Protein AF-A0AAV0WS89-F1 (afdb_monomer)

Structure (mmCIF, N/CA/C/O backbone):
data_AF-A0AAV0WS89-F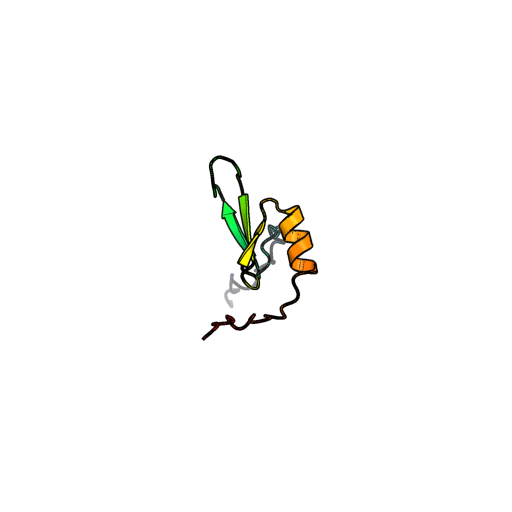1
#
_entry.id   AF-A0AAV0WS89-F1
#
loop_
_atom_site.group_PDB
_atom_site.id
_ato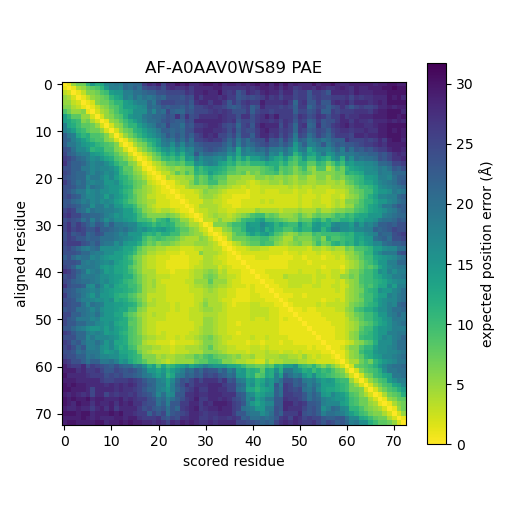m_site.type_symbol
_atom_site.label_atom_id
_atom_site.label_alt_id
_atom_site.label_comp_id
_atom_site.label_asym_id
_atom_site.label_entity_id
_atom_site.label_seq_id
_atom_site.pdbx_PDB_ins_code
_atom_site.Cartn_x
_atom_site.Cartn_y
_atom_site.Cartn_z
_atom_site.occupancy
_atom_site.B_iso_or_equiv
_atom_site.auth_seq_id
_atom_site.auth_comp_id
_atom_site.auth_asym_id
_atom_site.auth_atom_id
_atom_site.pdbx_PDB_model_num
ATOM 1 N N . MET A 1 1 ? 16.401 -34.108 39.065 1.00 53.03 1 MET A N 1
ATOM 2 C CA . MET A 1 1 ? 16.949 -33.110 38.116 1.00 53.03 1 MET A CA 1
ATOM 3 C C . MET A 1 1 ? 15.799 -32.506 37.316 1.00 53.03 1 MET A C 1
ATOM 5 O O . MET A 1 1 ? 15.228 -33.225 36.501 1.00 53.03 1 MET A O 1
ATOM 9 N N . PRO A 1 2 ? 15.378 -31.254 37.564 1.00 62.72 2 PRO A N 1
ATOM 10 C CA . PRO A 1 2 ? 14.304 -30.644 36.783 1.00 62.72 2 PRO A CA 1
ATOM 11 C C . PRO A 1 2 ? 14.770 -30.397 35.338 1.00 62.72 2 PRO A C 1
ATOM 13 O O . PRO A 1 2 ? 15.775 -29.726 35.100 1.00 62.72 2 PRO A O 1
ATOM 16 N N . LYS A 1 3 ? 14.052 -30.976 34.365 1.00 68.56 3 LYS A N 1
ATOM 17 C CA . LYS A 1 3 ? 14.310 -30.808 32.927 1.00 68.56 3 LYS A CA 1
ATOM 18 C C . LYS A 1 3 ? 14.050 -29.350 32.540 1.00 68.56 3 LYS A C 1
ATOM 20 O O . LYS A 1 3 ? 12.930 -28.861 32.654 1.00 68.56 3 LYS A O 1
ATOM 25 N N . LYS A 1 4 ? 15.092 -28.647 32.092 1.00 68.94 4 LYS A N 1
ATOM 26 C CA . LYS A 1 4 ? 15.010 -27.250 31.646 1.00 68.94 4 LYS A CA 1
ATOM 27 C C . LYS A 1 4 ? 14.120 -27.180 30.399 1.00 68.94 4 LYS A C 1
ATOM 29 O O . LYS A 1 4 ? 14.405 -27.845 29.408 1.00 68.94 4 LYS A O 1
ATOM 34 N N . ASN A 1 5 ? 13.030 -26.418 30.468 1.00 70.56 5 ASN A N 1
ATOM 35 C CA . ASN A 1 5 ? 12.039 -26.329 29.398 1.00 70.56 5 ASN A CA 1
ATOM 36 C C . ASN A 1 5 ? 12.654 -25.667 28.138 1.00 70.56 5 ASN A C 1
ATOM 38 O O . ASN A 1 5 ? 13.059 -24.508 28.223 1.00 70.56 5 ASN A O 1
ATOM 42 N N . PRO A 1 6 ? 12.736 -26.344 26.977 1.00 67.88 6 PRO A N 1
ATOM 43 C CA . PRO A 1 6 ? 13.418 -25.825 25.784 1.00 67.88 6 PRO A CA 1
ATOM 44 C C . PRO A 1 6 ? 12.755 -24.581 25.165 1.00 67.88 6 PRO A C 1
ATOM 46 O O . PRO A 1 6 ? 13.394 -23.870 24.390 1.00 67.88 6 PRO A O 1
ATOM 49 N N . PHE A 1 7 ? 11.511 -24.260 25.537 1.00 63.97 7 PHE A N 1
ATOM 50 C CA . PHE A 1 7 ? 10.787 -23.088 25.030 1.00 63.97 7 PHE A CA 1
ATOM 51 C C . PHE A 1 7 ? 11.205 -21.750 25.673 1.00 63.97 7 PHE A C 1
ATOM 53 O O . PHE A 1 7 ? 10.792 -20.692 25.203 1.00 63.97 7 PHE A O 1
ATOM 60 N N . VAL A 1 8 ? 12.051 -21.754 26.713 1.00 62.16 8 VAL A N 1
ATOM 61 C CA . VAL A 1 8 ? 12.432 -20.527 27.452 1.00 62.16 8 VAL A CA 1
ATOM 62 C C . VAL A 1 8 ? 13.554 -19.713 26.802 1.00 62.16 8 VAL A C 1
ATOM 64 O O . VAL A 1 8 ? 13.946 -18.680 27.334 1.00 62.16 8 VAL A O 1
ATOM 67 N N . ASN A 1 9 ? 14.082 -20.145 25.654 1.00 58.22 9 ASN A N 1
ATOM 68 C CA . ASN A 1 9 ? 15.153 -19.430 24.956 1.00 58.22 9 ASN A CA 1
ATOM 69 C C . ASN A 1 9 ? 14.748 -19.013 23.539 1.00 58.22 9 ASN A C 1
ATOM 71 O O . ASN A 1 9 ? 15.510 -19.151 22.581 1.00 58.22 9 ASN A O 1
ATOM 75 N N . CYS A 1 10 ? 13.544 -18.458 23.399 1.00 58.56 10 CYS A N 1
ATOM 76 C CA . CYS A 1 10 ? 13.197 -17.650 22.237 1.00 58.56 10 CYS A CA 1
ATOM 77 C C . CYS A 1 10 ? 13.966 -16.324 22.305 1.00 58.56 10 CYS A C 1
ATOM 79 O O . CYS A 1 10 ? 13.384 -15.268 22.543 1.00 58.56 10 CYS A O 1
ATOM 81 N N . LYS A 1 11 ? 15.288 -16.357 22.064 1.00 60.09 11 LYS A N 1
ATOM 82 C CA . LYS A 1 11 ? 16.006 -15.152 21.635 1.00 60.09 11 LYS A CA 1
ATOM 83 C C . LYS A 1 11 ? 15.276 -14.689 20.389 1.00 60.09 11 LYS A C 1
ATOM 85 O O . LYS A 1 11 ? 15.342 -15.354 19.354 1.00 60.09 11 LYS A O 1
ATOM 90 N N . SER A 1 12 ? 14.524 -13.602 20.505 1.00 61.84 12 SER A N 1
ATOM 91 C CA . SER A 1 12 ? 13.850 -12.952 19.394 1.00 61.84 12 SER A CA 1
ATOM 92 C C . SER A 1 12 ? 14.919 -12.595 18.368 1.00 61.84 12 SER A C 1
ATOM 94 O O . SER A 1 12 ? 15.552 -11.542 18.452 1.00 61.84 12 SER A O 1
ATOM 96 N N . ARG A 1 13 ? 15.187 -13.507 17.423 1.00 62.19 13 ARG A N 1
ATOM 97 C CA . ARG A 1 13 ? 15.998 -13.224 16.243 1.00 62.19 13 ARG A CA 1
ATOM 98 C C . ARG A 1 13 ? 15.375 -11.959 15.677 1.00 62.19 13 ARG A C 1
ATOM 100 O O . ARG A 1 13 ? 14.187 -11.989 15.350 1.00 62.19 13 ARG A O 1
ATOM 107 N N . LYS A 1 14 ? 16.126 -10.852 15.634 1.00 59.38 14 LYS A N 1
ATOM 108 C CA . LYS A 1 14 ? 15.712 -9.622 14.950 1.00 59.38 14 LYS A CA 1
ATOM 109 C C . LYS A 1 14 ? 15.540 -9.986 13.474 1.00 59.38 14 LYS A C 1
ATOM 111 O O . LYS A 1 14 ? 16.450 -9.818 12.670 1.00 59.38 14 LYS A O 1
ATOM 116 N N . ARG A 1 15 ? 14.400 -10.588 13.126 1.00 61.72 15 ARG A N 1
ATOM 117 C CA . ARG A 1 15 ? 14.003 -10.819 11.745 1.00 61.72 15 ARG A CA 1
ATOM 118 C C . ARG A 1 15 ? 13.892 -9.421 11.167 1.00 61.72 15 ARG A C 1
ATOM 120 O O . ARG A 1 15 ? 13.144 -8.609 11.714 1.00 61.72 15 ARG A O 1
ATOM 127 N N . LYS A 1 16 ? 14.672 -9.130 10.125 1.00 59.78 16 LYS A N 1
ATOM 128 C CA . LYS A 1 16 ? 14.494 -7.915 9.330 1.00 59.78 16 LYS A CA 1
ATOM 129 C C . LYS A 1 16 ? 13.024 -7.912 8.918 1.00 59.78 16 LYS A C 1
ATOM 131 O O . LYS A 1 16 ? 12.614 -8.750 8.118 1.00 59.78 16 LYS A O 1
ATOM 136 N N . ARG A 1 17 ? 12.204 -7.083 9.571 1.00 59.75 17 ARG A N 1
ATOM 137 C CA . ARG A 1 17 ? 10.789 -6.976 9.229 1.00 59.75 17 ARG A CA 1
ATOM 138 C C . ARG A 1 17 ? 10.771 -6.340 7.852 1.00 59.75 17 ARG A C 1
ATOM 140 O O . ARG A 1 17 ? 11.143 -5.179 7.707 1.00 59.75 17 ARG A O 1
ATOM 147 N N . LEU A 1 18 ? 10.412 -7.128 6.844 1.00 67.31 18 LEU A N 1
ATOM 148 C CA . LEU A 1 18 ? 10.027 -6.579 5.553 1.00 67.31 18 LEU A CA 1
ATOM 149 C C . LEU A 1 18 ? 8.943 -5.533 5.821 1.00 67.31 18 LEU A C 1
ATOM 151 O O . LEU A 1 18 ? 8.120 -5.724 6.721 1.00 67.31 18 LEU A O 1
ATOM 155 N N . PHE A 1 19 ? 8.983 -4.417 5.095 1.00 70.19 19 PHE A N 1
ATOM 156 C CA . PHE A 1 19 ? 7.973 -3.375 5.225 1.00 70.19 19 PHE A CA 1
ATOM 157 C C . PHE A 1 19 ? 6.594 -3.991 4.963 1.00 70.19 19 PHE A C 1
ATOM 159 O O . PHE A 1 19 ? 6.265 -4.357 3.838 1.00 70.19 19 PHE A O 1
ATOM 166 N N . CYS A 1 20 ? 5.841 -4.190 6.043 1.00 68.62 20 CYS A N 1
ATOM 167 C CA . CYS A 1 20 ? 4.522 -4.810 6.060 1.00 68.62 20 CYS A CA 1
ATOM 168 C C . CYS A 1 20 ? 3.651 -4.026 7.051 1.00 68.62 20 CYS A C 1
ATOM 170 O O . CYS A 1 20 ? 3.393 -4.481 8.170 1.00 68.62 20 CYS A O 1
ATOM 172 N N . PRO A 1 21 ? 3.303 -2.775 6.711 1.00 80.75 21 PRO A N 1
ATOM 173 C CA . PRO A 1 21 ? 2.422 -1.972 7.544 1.00 80.75 21 PRO A CA 1
ATOM 174 C C . PRO A 1 21 ? 1.035 -2.629 7.595 1.00 80.75 21 PRO A C 1
ATOM 176 O O . PRO A 1 21 ? 0.498 -3.048 6.573 1.00 80.75 21 PRO A O 1
ATOM 179 N N . SER A 1 22 ? 0.433 -2.697 8.787 1.00 82.56 22 SER A N 1
ATOM 180 C CA . SER A 1 22 ? -0.858 -3.379 9.015 1.00 82.56 22 SER A CA 1
ATOM 181 C C . SER A 1 22 ? -1.999 -2.834 8.140 1.00 82.56 22 SER A C 1
ATOM 183 O O . SER A 1 22 ? -2.922 -3.563 7.763 1.00 82.56 22 SER A O 1
ATOM 185 N N . THR A 1 23 ? -1.916 -1.553 7.781 1.00 85.62 23 THR A N 1
ATOM 186 C CA . THR A 1 23 ? -2.910 -0.812 6.996 1.00 85.62 23 THR A CA 1
ATOM 187 C C . THR A 1 23 ? -2.770 -0.990 5.486 1.00 85.62 23 THR A C 1
ATOM 189 O O . THR A 1 23 ? -3.646 -0.526 4.761 1.00 85.62 23 THR A O 1
ATOM 192 N N . MET A 1 24 ? -1.731 -1.677 4.999 1.00 89.50 24 MET A N 1
ATOM 193 C CA . MET A 1 24 ? -1.566 -1.977 3.576 1.00 89.50 24 MET A CA 1
ATOM 194 C C . MET A 1 24 ? -1.639 -3.480 3.319 1.00 89.50 24 MET A C 1
ATOM 196 O O . MET A 1 24 ? -1.273 -4.302 4.157 1.00 89.50 24 MET A O 1
ATOM 200 N N . VAL A 1 25 ? -2.090 -3.835 2.124 1.00 89.75 25 VAL A N 1
ATOM 201 C CA . VAL A 1 25 ? -1.947 -5.171 1.543 1.00 89.75 25 VAL A CA 1
ATOM 202 C C . VAL A 1 25 ? -0.979 -5.060 0.379 1.00 89.75 25 VAL A C 1
ATOM 204 O O . VAL A 1 25 ? -1.134 -4.175 -0.459 1.00 89.75 25 VAL A O 1
ATOM 207 N N . ARG A 1 26 ? 0.018 -5.943 0.330 1.00 91.19 26 ARG A N 1
ATOM 208 C CA . ARG A 1 26 ? 0.928 -6.071 -0.807 1.00 91.19 26 ARG A CA 1
ATOM 209 C C . ARG A 1 26 ? 0.462 -7.223 -1.688 1.00 91.19 26 ARG A C 1
ATOM 211 O O . ARG A 1 26 ? 0.268 -8.328 -1.191 1.00 91.19 26 ARG A O 1
ATOM 218 N N . TYR A 1 27 ? 0.338 -6.952 -2.976 1.00 88.50 27 TYR A N 1
ATOM 219 C CA . TYR A 1 27 ? 0.151 -7.933 -4.030 1.00 88.50 27 TYR A CA 1
ATOM 220 C C . TYR A 1 27 ? 1.432 -8.006 -4.848 1.00 88.50 27 TYR A C 1
ATOM 222 O O . TYR A 1 27 ? 1.872 -7.011 -5.428 1.00 88.50 27 TYR A O 1
ATOM 230 N N . ASP A 1 28 ? 2.032 -9.186 -4.873 1.00 86.94 28 ASP A N 1
ATOM 231 C CA . ASP A 1 28 ? 3.121 -9.494 -5.789 1.00 86.94 28 ASP A CA 1
ATOM 232 C C . ASP A 1 28 ? 2.533 -9.953 -7.130 1.00 86.94 28 ASP A C 1
ATOM 234 O O . ASP A 1 28 ? 1.498 -10.617 -7.160 1.00 86.94 28 ASP A O 1
ATOM 238 N N . ASN A 1 29 ? 3.184 -9.583 -8.235 1.00 82.75 29 ASN A N 1
ATOM 239 C CA . ASN A 1 29 ? 2.782 -9.918 -9.609 1.00 82.75 29 ASN A CA 1
ATOM 240 C C . ASN A 1 29 ? 1.377 -9.419 -9.989 1.00 82.75 29 ASN A C 1
ATOM 242 O O . ASN A 1 29 ? 0.620 -10.104 -10.673 1.00 82.75 29 ASN A O 1
ATOM 246 N N . ALA A 1 30 ? 1.015 -8.216 -9.538 1.00 75.44 30 ALA A N 1
ATOM 247 C CA . ALA A 1 30 ? -0.331 -7.677 -9.718 1.00 75.44 30 ALA A CA 1
ATOM 248 C C . ALA A 1 30 ? -0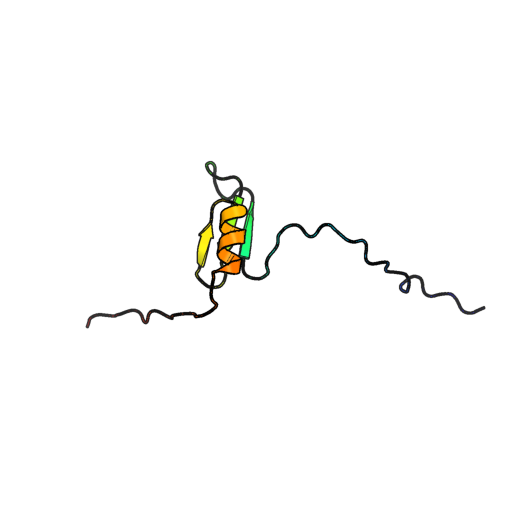.713 -7.406 -11.190 1.00 75.44 30 ALA A C 1
ATOM 250 O O . ALA A 1 30 ? -1.900 -7.331 -11.497 1.00 75.44 30 ALA A O 1
ATOM 251 N N . SER A 1 31 ? 0.257 -7.238 -12.100 1.00 69.81 31 SER A N 1
ATOM 252 C CA . SER A 1 31 ? 0.026 -7.147 -13.553 1.00 69.81 31 SER A CA 1
ATOM 253 C C . SER A 1 31 ? 1.335 -7.280 -14.345 1.00 69.81 31 SER A C 1
ATOM 255 O O . SER A 1 31 ? 2.414 -7.151 -13.773 1.00 69.81 31 SER A O 1
ATOM 257 N N . TYR A 1 32 ? 1.247 -7.432 -15.673 1.00 66.69 32 TYR A N 1
ATOM 258 C CA . TYR A 1 32 ? 2.407 -7.417 -16.581 1.00 66.69 32 TYR A CA 1
ATOM 259 C C . TYR A 1 32 ? 3.239 -6.123 -16.517 1.00 66.69 32 TYR A C 1
ATOM 261 O O . TYR A 1 32 ? 4.422 -6.146 -16.842 1.00 66.69 32 TYR A O 1
ATOM 269 N N . ALA A 1 33 ? 2.636 -5.000 -16.112 1.00 77.19 33 ALA A N 1
ATOM 270 C CA . ALA A 1 33 ? 3.297 -3.695 -16.086 1.00 77.19 33 ALA A CA 1
ATOM 271 C C . ALA A 1 33 ? 3.936 -3.355 -14.727 1.00 77.19 33 ALA A C 1
ATOM 273 O O . ALA A 1 33 ? 4.837 -2.521 -14.669 1.00 77.19 33 ALA A O 1
ATOM 274 N N . TYR A 1 34 ? 3.483 -3.981 -13.633 1.00 74.88 34 TYR A N 1
ATOM 275 C CA . TYR A 1 34 ? 3.934 -3.653 -12.279 1.00 74.88 34 TYR A CA 1
ATOM 276 C C . TYR A 1 34 ? 4.141 -4.908 -11.431 1.00 74.88 34 TYR A C 1
ATOM 278 O O . TY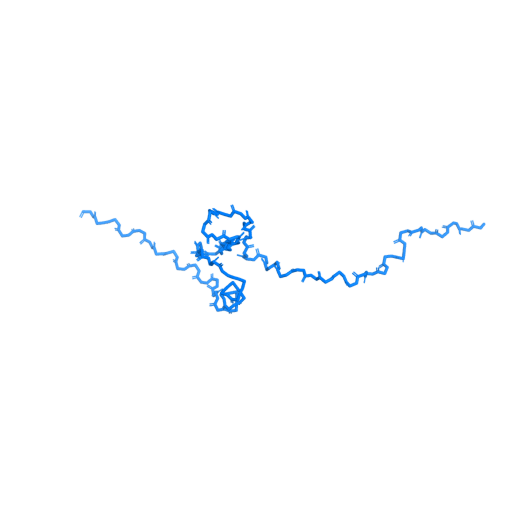R A 1 34 ? 3.199 -5.647 -11.139 1.00 74.88 34 TYR A O 1
ATOM 286 N N . ASN A 1 35 ? 5.376 -5.085 -10.958 1.00 81.00 35 ASN A N 1
ATOM 287 C CA . ASN A 1 35 ? 5.782 -6.241 -10.154 1.00 81.00 35 ASN A CA 1
ATOM 288 C C . ASN A 1 35 ? 5.142 -6.262 -8.759 1.00 81.00 35 ASN A C 1
ATOM 290 O O . ASN A 1 35 ? 4.936 -7.332 -8.190 1.00 81.00 35 ASN A O 1
ATOM 294 N N . THR A 1 36 ? 4.837 -5.093 -8.190 1.00 87.38 36 THR A N 1
ATOM 295 C CA . THR A 1 36 ? 4.257 -4.977 -6.847 1.00 87.38 36 THR A CA 1
ATOM 296 C C . THR A 1 36 ? 3.182 -3.911 -6.812 1.00 87.38 36 THR A C 1
ATOM 298 O O . THR A 1 36 ? 3.411 -2.788 -7.257 1.00 87.38 36 THR A O 1
ATOM 301 N N . LEU A 1 37 ? 2.043 -4.236 -6.213 1.00 90.56 37 LEU A N 1
ATOM 302 C CA . LEU A 1 37 ? 0.952 -3.300 -5.984 1.00 90.56 37 LEU A CA 1
ATOM 303 C C . LEU A 1 37 ? 0.588 -3.295 -4.502 1.00 90.56 37 LEU A C 1
ATOM 305 O O . LEU A 1 37 ? 0.476 -4.337 -3.862 1.00 90.56 37 LEU A O 1
ATOM 309 N N . TRP A 1 38 ? 0.407 -2.109 -3.946 1.00 91.50 38 TRP A N 1
ATOM 310 C CA . TRP A 1 38 ? 0.096 -1.890 -2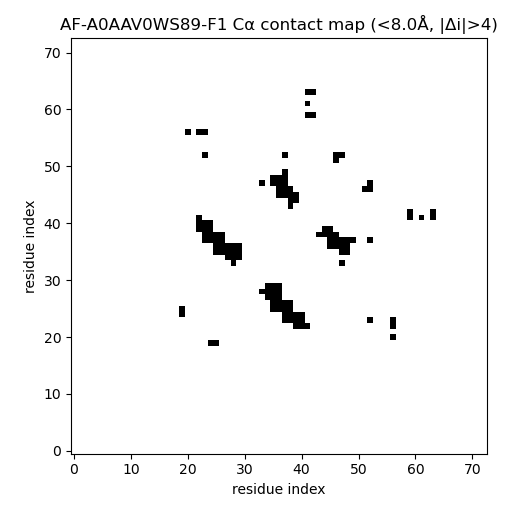.544 1.00 91.50 38 TRP A CA 1
ATOM 311 C C . TRP A 1 38 ? -1.280 -1.249 -2.430 1.00 91.50 38 TRP A C 1
ATOM 313 O O . TRP A 1 38 ? -1.515 -0.191 -3.004 1.00 91.50 38 TRP A O 1
ATOM 323 N N . VAL A 1 39 ? -2.186 -1.854 -1.672 1.00 91.19 39 VAL A N 1
ATOM 324 C CA . VAL A 1 39 ? -3.545 -1.336 -1.471 1.00 91.19 39 VAL A CA 1
ATOM 325 C C . VAL A 1 39 ? -3.726 -0.921 -0.024 1.00 91.19 39 VAL A C 1
ATOM 327 O O . VAL A 1 39 ? -3.505 -1.718 0.888 1.00 91.19 39 VAL A O 1
ATOM 330 N N . CYS A 1 40 ? -4.149 0.320 0.194 1.00 92.00 40 CYS A N 1
ATOM 331 C CA . CYS A 1 40 ? -4.502 0.796 1.524 1.00 92.00 40 CYS A CA 1
ATOM 332 C C . CYS A 1 40 ? -5.863 0.251 1.954 1.00 92.00 40 CYS A C 1
ATOM 334 O O . CYS A 1 40 ? -6.863 0.471 1.282 1.00 92.00 40 CYS A O 1
ATOM 336 N N . LYS A 1 41 ? -5.932 -0.394 3.119 1.00 89.06 41 LYS A N 1
ATOM 337 C CA . LYS A 1 41 ? -7.182 -0.931 3.684 1.00 89.06 41 LYS A CA 1
ATOM 338 C C . LYS A 1 41 ? -8.160 0.159 4.135 1.00 89.06 41 LYS A C 1
ATOM 340 O O . LYS A 1 41 ? -9.327 -0.134 4.352 1.00 89.06 41 LYS A O 1
ATOM 345 N N . ILE A 1 42 ? -7.682 1.393 4.310 1.00 87.12 42 ILE A N 1
ATOM 346 C CA . ILE A 1 42 ? -8.476 2.512 4.837 1.00 87.12 42 ILE A CA 1
ATOM 347 C C . ILE A 1 42 ? -9.124 3.299 3.697 1.00 87.12 42 ILE A C 1
ATOM 349 O O . ILE A 1 42 ? -10.337 3.472 3.671 1.00 87.12 42 ILE A O 1
ATOM 353 N N . CYS A 1 43 ? -8.315 3.796 2.759 1.00 88.06 43 CYS A N 1
ATOM 354 C CA . CYS A 1 43 ? -8.789 4.652 1.668 1.00 88.06 43 CYS A CA 1
ATOM 355 C C . CYS A 1 43 ? -8.908 3.928 0.321 1.00 88.06 43 CYS A C 1
ATOM 357 O O . CYS A 1 43 ? -9.259 4.563 -0.670 1.00 88.06 43 CYS A O 1
ATOM 359 N N . LEU A 1 44 ? -8.582 2.629 0.274 1.00 88.88 44 LEU A N 1
ATOM 360 C CA . LEU A 1 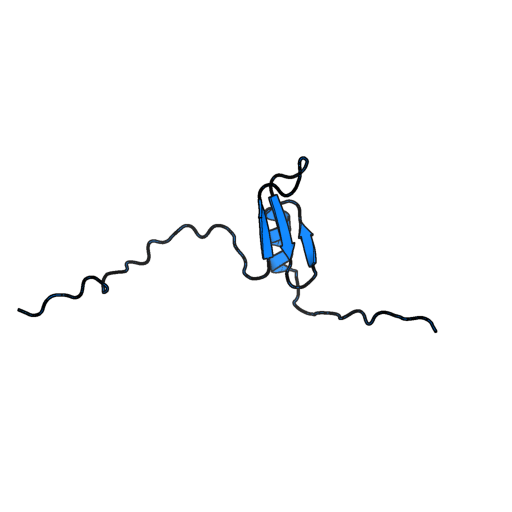44 ? -8.603 1.787 -0.929 1.00 88.88 44 LEU A CA 1
ATOM 361 C C . LEU A 1 44 ? -7.729 2.308 -2.082 1.00 88.88 44 LEU A C 1
ATOM 363 O O . LEU A 1 44 ? -7.877 1.884 -3.224 1.00 88.88 44 LEU A O 1
ATOM 367 N N . LYS A 1 45 ? -6.779 3.208 -1.793 1.00 90.06 45 LYS A N 1
ATOM 368 C CA . LYS A 1 45 ? -5.834 3.717 -2.787 1.00 90.06 45 LYS A CA 1
ATOM 369 C C . LYS A 1 45 ? -4.816 2.636 -3.153 1.00 90.06 45 LYS A C 1
ATOM 371 O O . LYS A 1 45 ? -4.183 2.059 -2.267 1.00 90.06 45 LYS A O 1
ATOM 376 N N . CYS A 1 46 ? -4.644 2.415 -4.455 1.00 90.44 46 CYS A N 1
ATOM 377 C CA . CYS A 1 46 ? -3.607 1.557 -5.021 1.00 90.44 46 CYS A CA 1
ATOM 378 C C . CYS A 1 46 ? -2.328 2.366 -5.267 1.00 90.44 46 CYS A C 1
ATOM 380 O O . CYS A 1 46 ? -2.371 3.468 -5.815 1.00 90.44 46 CYS A O 1
ATOM 382 N N . LEU A 1 47 ? -1.190 1.816 -4.863 1.00 91.31 47 LEU A N 1
ATOM 383 C CA . LEU A 1 47 ? 0.133 2.415 -4.980 1.00 91.31 47 LEU A CA 1
ATOM 384 C C . LEU A 1 47 ? 1.060 1.398 -5.641 1.00 91.31 47 LEU A C 1
ATOM 386 O O . LEU A 1 47 ? 1.047 0.219 -5.302 1.00 91.31 47 LEU A O 1
ATOM 390 N N . LEU A 1 48 ? 1.852 1.856 -6.602 1.00 90.69 48 LEU A N 1
ATOM 391 C CA . LEU A 1 48 ? 2.610 0.982 -7.506 1.00 90.69 48 LEU A CA 1
ATOM 392 C C . LEU A 1 48 ? 4.070 0.794 -7.075 1.00 90.69 48 LEU A C 1
ATOM 394 O O . LEU A 1 48 ? 4.823 0.072 -7.719 1.00 90.69 48 LEU A O 1
ATOM 398 N N . SER A 1 49 ? 4.478 1.451 -5.989 1.00 88.50 49 SER A N 1
ATOM 399 C CA . SER A 1 49 ? 5.835 1.383 -5.463 1.00 88.50 49 SER A CA 1
ATOM 400 C C . SER A 1 49 ? 5.825 1.327 -3.941 1.00 88.50 49 SER A C 1
ATOM 402 O O . SER A 1 49 ? 4.856 1.718 -3.277 1.00 88.50 49 SER A O 1
ATOM 404 N N . ARG A 1 50 ? 6.925 0.825 -3.385 1.00 88.62 50 ARG A N 1
ATOM 405 C CA . ARG A 1 50 ? 7.105 0.735 -1.940 1.00 88.62 50 ARG A CA 1
ATOM 406 C C . ARG A 1 50 ? 7.249 2.120 -1.312 1.00 88.62 50 ARG A C 1
ATOM 408 O O . ARG A 1 50 ? 6.669 2.363 -0.263 1.00 88.62 50 ARG A O 1
ATOM 415 N N . GLU A 1 51 ? 7.968 3.022 -1.964 1.00 90.19 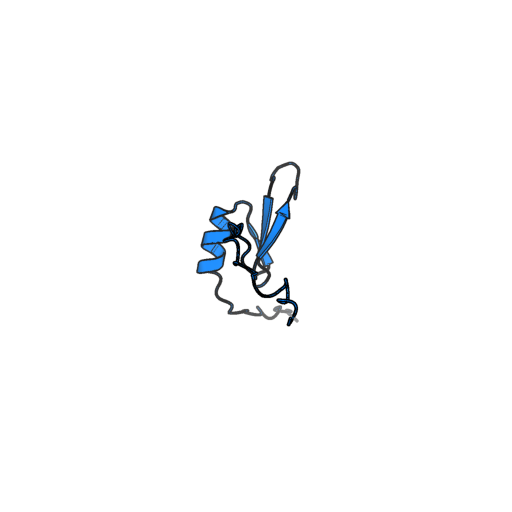51 GLU A N 1
ATOM 416 C CA . GLU A 1 51 ? 8.205 4.397 -1.511 1.00 90.19 51 GLU A CA 1
ATOM 417 C C . GLU A 1 51 ? 6.881 5.163 -1.429 1.00 90.19 51 GLU A C 1
ATOM 419 O O . GLU A 1 51 ? 6.604 5.856 -0.449 1.00 90.19 51 GLU A O 1
ATOM 424 N N . ALA A 1 52 ? 6.009 4.966 -2.424 1.00 90.06 52 ALA A N 1
ATOM 425 C CA . ALA A 1 52 ? 4.667 5.525 -2.416 1.00 90.06 52 ALA A CA 1
ATOM 426 C C . ALA A 1 52 ? 3.834 4.966 -1.251 1.00 90.06 52 ALA A C 1
ATOM 428 O O . ALA A 1 52 ? 3.119 5.722 -0.594 1.00 90.06 52 ALA A O 1
ATOM 429 N N . ALA A 1 53 ? 3.940 3.663 -0.962 1.00 90.19 53 ALA A N 1
ATOM 430 C CA . ALA A 1 53 ? 3.280 3.039 0.183 1.00 90.19 53 ALA A CA 1
ATOM 431 C C . ALA A 1 53 ? 3.820 3.550 1.531 1.00 90.19 53 ALA A C 1
ATOM 433 O O . ALA A 1 53 ? 3.029 3.814 2.433 1.00 90.19 53 ALA A O 1
ATOM 434 N N . GLU A 1 54 ? 5.133 3.747 1.662 1.00 90.19 54 GLU A N 1
ATOM 435 C CA . GLU A 1 54 ? 5.776 4.314 2.855 1.00 90.19 54 GLU A CA 1
ATOM 436 C C . GLU A 1 54 ? 5.290 5.746 3.122 1.00 90.19 54 GLU A C 1
ATOM 438 O O . GLU A 1 54 ? 4.767 6.027 4.203 1.00 90.19 54 GLU A O 1
ATOM 443 N N . GLY A 1 55 ? 5.346 6.623 2.115 1.00 90.56 55 GLY A N 1
ATOM 444 C CA . GLY A 1 55 ? 4.828 7.989 2.229 1.00 90.56 55 GLY A CA 1
ATOM 445 C C . GLY A 1 55 ? 3.316 8.042 2.464 1.00 90.56 55 GLY A C 1
ATOM 446 O O . GLY A 1 55 ? 2.816 8.915 3.177 1.00 90.56 55 GLY A O 1
ATOM 447 N N . HIS A 1 56 ? 2.568 7.086 1.907 1.00 91.62 56 HIS A N 1
ATOM 448 C CA . HIS A 1 56 ? 1.134 6.994 2.135 1.00 91.62 56 HIS A CA 1
ATOM 449 C C . HIS A 1 56 ? 0.806 6.595 3.568 1.00 91.62 56 HIS A C 1
ATOM 451 O O . HIS A 1 56 ? -0.059 7.221 4.157 1.00 91.62 56 HIS A O 1
ATOM 457 N N . VAL A 1 57 ? 1.481 5.604 4.153 1.00 87.56 57 VAL A N 1
ATOM 458 C CA . VAL A 1 57 ? 1.187 5.153 5.525 1.00 87.56 57 VAL A CA 1
ATOM 459 C C . VAL A 1 57 ? 1.388 6.270 6.551 1.00 87.56 57 VAL A C 1
ATOM 461 O O . VAL A 1 57 ? 0.612 6.352 7.497 1.00 87.56 57 VAL A O 1
ATOM 464 N N . ILE A 1 58 ? 2.372 7.150 6.343 1.00 87.06 58 ILE A N 1
ATOM 465 C CA . ILE A 1 58 ? 2.631 8.304 7.221 1.00 87.06 58 ILE A CA 1
ATOM 466 C C . ILE A 1 58 ? 1.483 9.324 7.150 1.00 87.06 58 ILE A C 1
ATOM 468 O O . ILE A 1 58 ? 1.065 9.865 8.170 1.00 87.06 58 ILE A O 1
ATOM 472 N N . ASN A 1 59 ? 0.958 9.566 5.947 1.00 84.69 59 AS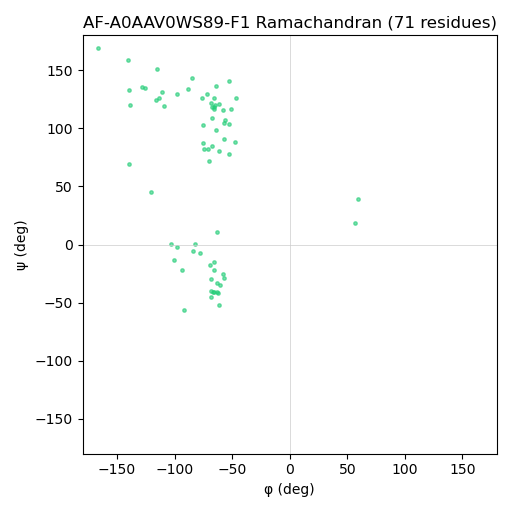N A N 1
ATOM 473 C CA . ASN A 1 59 ? -0.001 10.642 5.684 1.00 84.69 59 ASN A CA 1
ATOM 474 C C . ASN A 1 59 ? -1.463 10.179 5.606 1.00 84.69 59 ASN A C 1
ATOM 476 O O . ASN A 1 59 ? -2.378 11.005 5.591 1.00 84.69 59 ASN A O 1
ATOM 480 N N . CYS A 1 60 ? -1.708 8.872 5.504 1.00 85.25 60 CYS A N 1
ATOM 481 C CA . CYS A 1 60 ? -3.035 8.286 5.376 1.00 85.25 60 CYS A CA 1
ATOM 482 C C . CYS A 1 60 ? -3.744 8.353 6.723 1.00 85.25 60 CYS A C 1
ATOM 484 O O . CYS A 1 60 ? -3.780 7.399 7.498 1.00 85.25 60 CYS A O 1
ATOM 486 N N . ASN A 1 61 ? -4.320 9.519 6.982 1.00 69.38 61 ASN A N 1
ATOM 487 C CA . ASN A 1 61 ? -5.108 9.782 8.163 1.00 69.38 61 ASN A CA 1
ATOM 488 C C . ASN A 1 61 ? -6.379 8.916 8.108 1.00 69.38 61 ASN A C 1
ATOM 490 O O . ASN A 1 61 ? -7.125 8.958 7.128 1.00 69.38 61 ASN A O 1
ATOM 494 N N . THR A 1 62 ? -6.632 8.133 9.157 1.00 62.56 62 THR A N 1
ATOM 495 C CA . THR A 1 62 ? -7.767 7.203 9.347 1.00 62.56 62 THR A CA 1
ATOM 496 C C . THR A 1 62 ? -9.138 7.879 9.383 1.00 62.56 62 THR A C 1
ATOM 498 O O . THR A 1 62 ? -10.133 7.236 9.713 1.00 62.56 62 THR A O 1
ATOM 501 N N . GLN A 1 63 ? -9.224 9.160 9.023 1.00 56.44 63 GLN A N 1
ATOM 502 C CA . GLN A 1 63 ? -10.482 9.862 8.845 1.00 56.44 63 GLN A CA 1
ATOM 503 C C . GLN A 1 63 ? -11.152 9.335 7.581 1.00 56.44 63 GLN A C 1
ATOM 505 O O . GLN A 1 63 ? -11.060 9.905 6.493 1.00 56.44 63 GLN A O 1
ATOM 510 N N . THR A 1 64 ? -11.826 8.206 7.758 1.00 50.91 64 THR A N 1
ATOM 511 C CA . THR A 1 64 ? -12.880 7.673 6.916 1.00 50.91 64 THR A CA 1
ATOM 512 C C . THR A 1 64 ? -13.946 8.751 6.735 1.00 50.91 64 THR A C 1
ATOM 514 O O . THR A 1 64 ? -15.017 8.737 7.336 1.00 50.91 64 THR A O 1
ATOM 517 N N . LYS A 1 65 ? -13.682 9.722 5.858 1.00 51.00 65 LYS A N 1
ATOM 518 C CA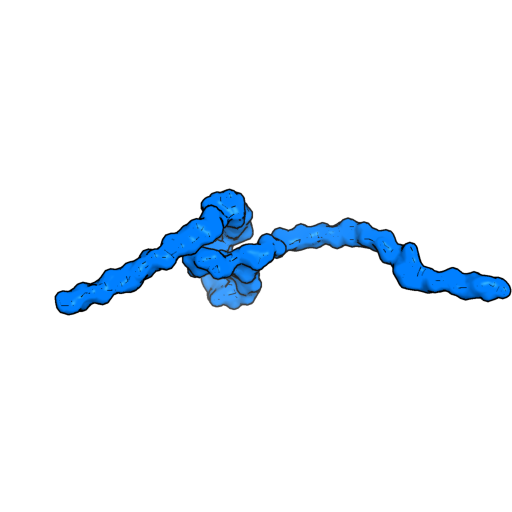 . LYS A 1 65 ? -14.746 10.493 5.233 1.00 51.00 65 LYS A CA 1
ATOM 519 C C . LYS A 1 65 ? -15.471 9.505 4.334 1.00 51.00 65 LYS A C 1
ATOM 521 O O . LYS A 1 65 ? -15.160 9.382 3.154 1.00 51.00 65 LYS A O 1
ATOM 526 N N . GLN A 1 66 ? -16.411 8.776 4.931 1.00 54.09 66 GLN A N 1
ATOM 527 C CA . GLN A 1 66 ? -17.593 8.260 4.264 1.00 54.09 66 GLN A CA 1
ATOM 528 C C . GLN A 1 66 ? -18.164 9.448 3.481 1.00 54.09 66 GLN A C 1
ATOM 530 O O . GLN A 1 66 ? -18.930 10.251 4.015 1.00 54.09 66 GLN A O 1
ATOM 535 N N . LYS A 1 67 ? -17.710 9.657 2.239 1.00 53.69 67 LYS A N 1
ATOM 536 C CA . LYS A 1 67 ? -18.396 10.554 1.320 1.00 53.69 67 LYS A CA 1
ATOM 537 C C . LYS A 1 67 ? -19.737 9.872 1.114 1.00 53.69 67 LYS A C 1
ATOM 539 O O . LYS A 1 67 ? -19.802 8.882 0.392 1.00 53.69 67 LYS A O 1
ATOM 544 N N . LYS A 1 68 ? -20.766 10.336 1.833 1.00 52.91 68 LYS A N 1
ATOM 545 C CA . LYS A 1 68 ? -22.137 9.864 1.644 1.00 52.91 68 LYS A CA 1
ATOM 546 C C . LYS A 1 68 ? -22.393 9.867 0.133 1.00 52.91 68 LYS A C 1
ATOM 548 O O . LYS A 1 68 ? -22.127 10.902 -0.488 1.00 52.91 68 LYS A O 1
ATOM 553 N N . PRO A 1 69 ? -22.831 8.752 -0.472 1.00 55.47 69 PRO A N 1
ATOM 554 C CA . PRO A 1 69 ? -23.202 8.768 -1.875 1.00 55.47 69 PRO A CA 1
ATOM 555 C C . PRO A 1 69 ? -24.304 9.817 -2.032 1.00 55.47 69 PRO A C 1
ATOM 557 O O . PRO A 1 69 ? -25.361 9.722 -1.409 1.00 55.47 69 PRO A O 1
ATOM 560 N N . ASN A 1 70 ? -24.018 10.878 -2.786 1.00 65.31 70 ASN A N 1
ATOM 561 C CA . ASN A 1 70 ? -25.011 11.887 -3.122 1.00 65.31 70 ASN A CA 1
ATOM 562 C C . ASN A 1 70 ? -25.918 11.264 -4.184 1.00 65.31 70 ASN A C 1
ATOM 564 O O . ASN A 1 70 ? -25.630 11.335 -5.377 1.00 65.31 70 ASN A O 1
ATOM 568 N N . TYR A 1 71 ? -26.957 10.566 -3.732 1.00 64.88 71 TYR A N 1
ATOM 569 C CA . TYR A 1 71 ? -28.034 10.150 -4.611 1.00 64.88 71 TYR A CA 1
ATOM 570 C C . TYR A 1 71 ? -28.878 11.396 -4.885 1.00 64.88 71 TYR A C 1
ATOM 572 O O . TYR A 1 71 ? -29.612 11.858 -4.007 1.00 64.88 71 TYR A O 1
ATOM 580 N N . LYS A 1 72 ? -28.719 11.985 -6.073 1.00 54.81 72 LYS A N 1
ATOM 581 C CA . LYS A 1 72 ? -29.659 12.996 -6.563 1.00 54.81 72 LYS A CA 1
ATOM 582 C C . LYS A 1 72 ? -30.990 12.284 -6.824 1.00 54.81 72 LYS A C 1
ATOM 584 O O . LYS A 1 72 ? -31.012 11.319 -7.585 1.00 54.81 72 LYS A O 1
ATOM 589 N N . LYS A 1 73 ? -32.036 12.707 -6.109 1.00 56.00 73 LYS A N 1
ATOM 590 C CA . LYS A 1 73 ? -33.435 12.365 -6.399 1.00 56.00 73 LYS A CA 1
ATOM 591 C C . LYS A 1 73 ? -33.904 13.099 -7.645 1.00 56.00 73 LYS A C 1
ATOM 593 O O . LYS A 1 73 ? -33.426 14.240 -7.839 1.00 56.00 73 LYS A O 1
#

pLDDT: mean 74.91, std 13.96, range [50.91, 92.0]

Foldseek 3Di:
DDDDDPVPPPPPPPDVPDPDPVQKDWDACPDPVARIWIAGNQPRDIDRDPVRVVVCVVVVPSPPPPVPPPDDD

Nearest PDB structures (foldseek):
  6kkg-assembly2_B  TM=4.820E-01  e=2.350E-01  Mus musculus
  8pxx-assembly1_A  TM=4.665E-01  e=2.190E+00  Homo sapiens
  2zae-assembly2_D  TM=5.876E-01  e=5.276E+00  Pyrococcus horikoshii
  8tnn-assembly2_E  TM=4.543E-01  e=6.916E+00  Human herpesvirus 4 strain B95-8
  1qg7-assembly1_B  TM=2.802E-01  e=7.917E+00  Homo sapiens

Radius of gyration: 20.48 Å; Cα contacts (8 Å, |Δi|>4): 62; chains: 1; bounding box: 50×46×55 Å

Mean predicted aligned error: 13.55 Å

Organism: NCBI:txid13131

Sequence (73 aa):
MPKKNPFVNCKSRKRKRLFCPSTMVRYDNASYAYNTLWVCKICLKCLLSREAAEGHVINCNTQTKQKKPNYKK

Secondary structure (DSSP, 8-state):
-PPPPGGGG---------S--TTEEEEEEEETTEEEEEEETTT--EESSHHHHHHHHHH--------------

Solvent-accessible surface area (backbone atoms only — not comparable to full-atom values): 4998 Å² total; per-residue (Å²): 133,87,80,78,67,83,79,79,69,73,72,77,70,84,66,82,73,69,96,70,58,91,59,49,47,80,37,74,65,67,44,100,88,36,66,38,34,34,34,31,74,80,80,66,51,77,29,74,45,68,68,56,46,55,58,39,64,78,67,62,67,85,74,74,73,74,73,70,83,83,77,81,127